Protein AF-A0A5K0WH26-F1 (afdb_monomer)

Secondary structure (DSSP, 8-state):
-HHHHT-SS--TT-HHHH--EEEEEE-TTT--EEEEETTTEEEEE-TT--SPEEEESEETTEEPS-EEEEEE-TTT--EEEEES-SS---

Solvent-accessible surface area (backbone atoms only — not comparable to full-atom values): 5274 Å² total; per-residue (Å²): 109,69,72,70,65,66,48,96,60,91,64,85,82,42,44,88,80,62,44,46,78,66,15,71,41,70,42,81,92,71,50,28,38,36,32,16,14,25,62,59,19,36,29,38,22,53,62,90,52,77,80,65,45,76,77,42,52,56,55,99,88,46,59,56,29,17,19,38,40,50,48,64,44,82,85,82,71,48,76,49,72,42,62,79,28,88,82,50,61,125

Nearest PDB structures (foldseek):
  8kg3-assembly9_I  TM=9.286E-01  e=3.208E-09  Oryza sativa Japonica Group
  6s5u-assembly3_B  TM=9.091E-01  e=2.380E-06  Ophiorrhiza pumila
  2fpb-assembly2_B  TM=9.043E-01  e=4.389E-06  Rauvolfia serpentina
  6zea-assembly1_A  TM=9.843E-01  e=1.168E-05  Catharanthus roseus
  6s5q-assembly1_A  TM=9.218E-01  e=1.906E-05  Ophiorrhiza pumila

Foldseek 3Di:
DVVVLPDPDDPPPCCLPNWDWAEWDALVVFCKIWTFTLNQGIWIAGNVGDDIDRDDQADPPQGQAGWHYWDAPNVVRDIDTDRPDSPDGD

Structure (mmCIF, N/CA/C/O backbone):
data_AF-A0A5K0WH26-F1
#
_entry.id   AF-A0A5K0WH26-F1
#
loop_
_atom_site.group_PDB
_atom_site.id
_atom_site.type_symbol
_atom_site.label_atom_id
_atom_site.label_alt_id
_atom_site.label_comp_id
_atom_site.label_asym_id
_atom_site.label_entity_id
_atom_site.label_seq_id
_atom_site.pdbx_PDB_ins_code
_atom_site.Cartn_x
_atom_site.Cartn_y
_atom_site.Cartn_z
_atom_site.occupancy
_atom_site.B_iso_or_equiv
_atom_site.auth_seq_id
_atom_site.auth_comp_id
_atom_site.auth_asym_id
_atom_site.auth_atom_id
_atom_site.pdbx_PDB_model_num
ATOM 1 N N . ASN A 1 1 ? 1.212 -17.986 -10.640 1.00 64.50 1 ASN A N 1
ATOM 2 C CA . ASN A 1 1 ? 1.882 -16.924 -9.858 1.00 64.50 1 ASN A CA 1
ATOM 3 C C . ASN A 1 1 ? 2.000 -17.231 -8.380 1.00 64.50 1 ASN A C 1
ATOM 5 O O . ASN A 1 1 ? 3.127 -17.242 -7.922 1.00 64.50 1 ASN A O 1
ATOM 9 N N . ARG A 1 2 ? 0.920 -17.538 -7.647 1.00 72.62 2 ARG A N 1
ATOM 10 C CA . ARG A 1 2 ? 1.003 -17.791 -6.195 1.00 72.62 2 ARG A CA 1
ATOM 11 C C . ARG A 1 2 ? 2.045 -18.846 -5.792 1.00 72.62 2 ARG A C 1
ATOM 13 O O . ARG A 1 2 ? 2.924 -18.545 -5.006 1.00 72.62 2 ARG A O 1
ATOM 20 N N . GLU A 1 3 ? 2.023 -20.024 -6.416 1.00 76.50 3 GLU A N 1
ATOM 21 C CA . GLU A 1 3 ? 2.992 -21.092 -6.109 1.00 76.50 3 GLU A CA 1
ATOM 22 C C . GLU A 1 3 ? 4.450 -20.660 -6.306 1.00 76.50 3 GLU A 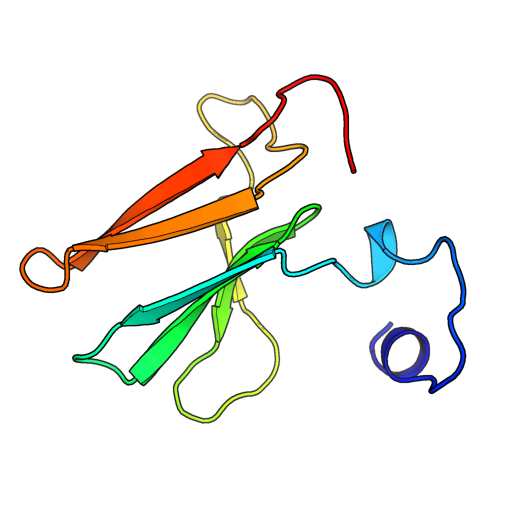C 1
ATOM 24 O O . GLU A 1 3 ? 5.290 -21.064 -5.519 1.00 76.50 3 GLU A O 1
ATOM 29 N N . ARG A 1 4 ? 4.739 -19.810 -7.307 1.00 80.25 4 ARG A N 1
ATOM 30 C CA . ARG A 1 4 ? 6.077 -19.243 -7.571 1.00 80.25 4 ARG A CA 1
ATOM 31 C C . ARG A 1 4 ? 6.520 -18.305 -6.446 1.00 80.25 4 ARG A C 1
ATOM 33 O O . ARG A 1 4 ? 7.673 -18.368 -6.045 1.00 80.25 4 ARG A O 1
ATOM 40 N N . CYS A 1 5 ? 5.607 -17.483 -5.935 1.00 82.75 5 CYS A N 1
ATOM 41 C CA . CYS A 1 5 ? 5.876 -16.542 -4.846 1.00 82.75 5 CYS A CA 1
ATOM 42 C C . CYS A 1 5 ? 5.911 -17.211 -3.459 1.00 82.75 5 CYS A C 1
ATOM 44 O O . CYS A 1 5 ? 6.489 -16.657 -2.531 1.00 82.75 5 CYS A O 1
ATOM 46 N N . ASP A 1 6 ? 5.340 -18.414 -3.328 1.00 78.12 6 ASP A N 1
ATOM 47 C CA . ASP A 1 6 ? 5.326 -19.205 -2.090 1.00 78.12 6 ASP A CA 1
ATOM 48 C C . ASP A 1 6 ? 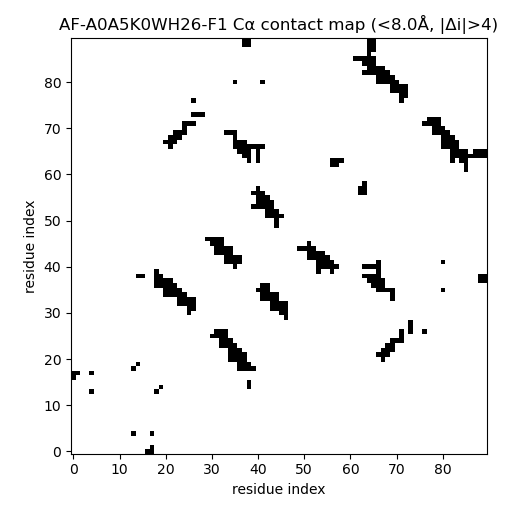6.566 -20.127 -1.948 1.00 78.12 6 ASP A C 1
ATOM 50 O O . ASP A 1 6 ? 6.750 -20.772 -0.907 1.00 78.12 6 ASP A O 1
ATOM 54 N N . LEU A 1 7 ? 7.431 -20.226 -2.972 1.00 70.88 7 LEU A N 1
ATOM 55 C CA . LEU A 1 7 ? 8.635 -21.064 -2.919 1.00 70.88 7 LEU A CA 1
ATOM 56 C C . LEU A 1 7 ? 9.634 -20.515 -1.884 1.00 70.88 7 LEU A C 1
ATOM 58 O O . LEU A 1 7 ? 10.125 -19.397 -1.991 1.00 70.88 7 LEU A O 1
ATOM 62 N N . LYS A 1 8 ? 9.991 -21.348 -0.896 1.00 58.34 8 LYS A N 1
ATOM 63 C CA . LYS A 1 8 ? 10.900 -21.043 0.235 1.00 58.34 8 LYS A CA 1
ATOM 64 C C . LYS A 1 8 ? 12.391 -20.886 -0.132 1.00 58.34 8 LYS A C 1
ATOM 66 O O . LYS A 1 8 ? 13.263 -21.185 0.681 1.00 58.34 8 LYS A O 1
ATOM 71 N N . GLY A 1 9 ? 12.704 -20.436 -1.339 1.00 55.31 9 GLY A N 1
ATOM 72 C CA . GLY A 1 9 ? 14.062 -20.112 -1.763 1.00 55.31 9 GLY A CA 1
ATOM 73 C C . GLY A 1 9 ? 14.027 -18.779 -2.481 1.00 55.31 9 GLY A C 1
ATOM 74 O O . GLY A 1 9 ? 13.337 -18.668 -3.486 1.00 55.31 9 GLY A O 1
ATOM 75 N N . GLU A 1 10 ? 14.727 -17.785 -1.935 1.00 56.50 10 GLU A N 1
ATOM 76 C CA . GLU A 1 10 ? 14.840 -16.432 -2.477 1.00 56.50 10 GLU A CA 1
ATOM 77 C C . GLU A 1 10 ? 15.232 -16.473 -3.960 1.00 56.50 10 GLU A C 1
ATOM 79 O O . GLU A 1 10 ? 16.410 -16.536 -4.314 1.00 56.50 10 GLU A O 1
ATOM 84 N N . VAL A 1 11 ? 14.242 -16.409 -4.850 1.00 58.34 11 VAL A N 1
ATOM 85 C CA . VAL A 1 11 ? 14.486 -16.002 -6.229 1.00 58.34 11 VAL A CA 1
ATOM 86 C C . VAL A 1 11 ? 14.619 -14.486 -6.179 1.00 58.34 11 VAL A C 1
ATOM 88 O O . VAL A 1 11 ? 13.667 -13.733 -6.373 1.00 58.34 11 VAL A O 1
ATOM 91 N N . MET A 1 12 ? 15.814 -14.037 -5.797 1.00 56.62 12 MET A N 1
ATOM 92 C CA . MET A 1 12 ? 16.240 -12.649 -5.926 1.00 56.62 12 MET A CA 1
ATOM 93 C C . MET A 1 12 ? 15.933 -12.196 -7.363 1.00 56.62 12 MET A C 1
ATOM 95 O O . MET A 1 12 ? 16.521 -12.722 -8.307 1.00 56.62 12 MET A O 1
ATOM 99 N N . GLY A 1 13 ? 14.975 -11.278 -7.523 1.00 66.69 13 GLY A N 1
ATOM 100 C CA . GLY A 1 13 ? 14.519 -10.786 -8.831 1.00 66.69 13 GLY A CA 1
ATOM 101 C C . GLY A 1 13 ? 13.022 -10.934 -9.123 1.00 66.69 13 GLY A C 1
ATOM 102 O O . GLY A 1 13 ? 12.569 -10.414 -10.134 1.00 66.69 13 GLY A O 1
ATOM 103 N N . ASP A 1 14 ? 12.242 -11.578 -8.250 1.00 83.06 14 ASP A N 1
ATOM 104 C CA . ASP A 1 14 ? 10.796 -11.755 -8.468 1.00 83.06 14 ASP A CA 1
ATOM 105 C C . ASP A 1 14 ? 9.920 -10.718 -7.749 1.00 83.06 14 ASP A C 1
ATOM 107 O O . ASP A 1 14 ? 8.698 -10.833 -7.786 1.00 83.06 14 ASP A O 1
ATOM 111 N 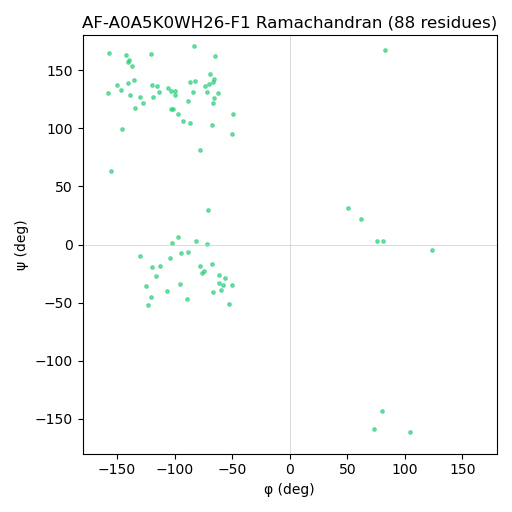N . GLU A 1 15 ? 10.501 -9.696 -7.113 1.00 88.88 15 GLU A N 1
ATOM 112 C CA . GLU A 1 15 ? 9.726 -8.703 -6.352 1.00 88.88 15 GLU A CA 1
ATOM 113 C C . GLU A 1 15 ? 8.696 -7.965 -7.224 1.00 88.88 15 GLU A C 1
ATOM 115 O O . GLU A 1 15 ? 7.559 -7.805 -6.801 1.00 88.88 15 GLU A O 1
ATOM 120 N N . GLU A 1 16 ? 9.030 -7.616 -8.470 1.00 89.12 16 GLU A N 1
ATOM 121 C CA . GLU A 1 16 ? 8.076 -7.006 -9.415 1.00 89.12 16 GLU A CA 1
ATOM 122 C C . GLU A 1 16 ? 6.879 -7.924 -9.736 1.00 89.12 16 GLU A C 1
ATOM 124 O O . GLU A 1 16 ? 5.802 -7.459 -10.107 1.00 89.12 16 GLU A O 1
ATOM 129 N N . VAL A 1 17 ? 7.059 -9.244 -9.613 1.00 90.44 17 VAL A N 1
ATOM 130 C CA . VAL A 1 17 ? 6.041 -10.262 -9.926 1.00 90.44 17 VAL A CA 1
ATOM 131 C C . VAL A 1 17 ? 5.262 -10.689 -8.684 1.00 90.44 17 VAL A C 1
ATOM 133 O O . VAL A 1 17 ? 4.080 -11.028 -8.783 1.00 90.44 17 VAL A O 1
ATOM 136 N N . CYS A 1 18 ? 5.923 -10.719 -7.532 1.00 90.69 18 CYS A N 1
ATOM 137 C CA . CYS A 1 18 ? 5.393 -11.238 -6.277 1.00 90.69 18 CYS A CA 1
ATOM 138 C C . CYS A 1 18 ? 4.984 -10.146 -5.286 1.00 90.69 18 CYS A C 1
ATOM 140 O O . CYS A 1 18 ? 4.293 -10.449 -4.315 1.00 90.69 18 CYS A O 1
ATOM 142 N N . GLY A 1 19 ? 5.363 -8.899 -5.547 1.00 93.06 19 GLY A N 1
ATOM 143 C CA . GLY A 1 19 ? 5.197 -7.777 -4.641 1.00 93.06 19 GLY A CA 1
ATOM 144 C C . GLY A 1 19 ? 6.312 -7.699 -3.602 1.00 93.06 19 GLY A C 1
ATOM 145 O O . GLY A 1 19 ? 7.101 -8.629 -3.386 1.00 93.06 19 GLY A O 1
ATOM 146 N N . ARG A 1 20 ? 6.354 -6.558 -2.922 1.00 95.12 20 ARG A N 1
ATOM 147 C CA . ARG A 1 20 ? 7.141 -6.359 -1.711 1.00 95.12 20 ARG A CA 1
ATOM 148 C C . ARG A 1 20 ? 6.401 -5.408 -0.763 1.00 95.12 20 ARG A C 1
ATOM 150 O O . ARG A 1 20 ? 6.548 -4.191 -0.894 1.00 95.12 20 ARG A O 1
ATOM 157 N N . PRO A 1 21 ? 5.706 -5.941 0.254 1.00 96.62 21 PRO A N 1
ATOM 158 C CA . PRO A 1 21 ? 5.119 -5.135 1.319 1.00 96.62 21 PRO A CA 1
ATOM 159 C C . PRO A 1 21 ? 6.191 -4.388 2.124 1.00 96.62 21 PRO A C 1
ATOM 161 O O . PRO A 1 21 ? 7.167 -4.999 2.571 1.00 96.62 21 PRO A O 1
ATOM 164 N N . LEU A 1 22 ? 6.002 -3.083 2.328 1.00 97.88 22 LEU A N 1
ATOM 165 C CA . LEU A 1 22 ? 6.909 -2.220 3.101 1.00 97.88 22 LEU A CA 1
ATOM 166 C C . LEU A 1 22 ? 6.212 -1.477 4.239 1.00 97.88 22 LEU A C 1
ATOM 168 O O . LEU A 1 22 ? 6.792 -1.320 5.313 1.00 97.88 22 LEU A O 1
ATOM 172 N N . GLY A 1 23 ? 4.965 -1.062 4.020 1.00 98.25 23 GLY A N 1
ATOM 173 C CA . GLY A 1 23 ? 4.119 -0.431 5.026 1.00 98.25 23 GLY A CA 1
ATOM 174 C C . GLY A 1 23 ? 2.920 -1.311 5.327 1.00 98.25 23 GLY A C 1
ATOM 175 O O . GLY A 1 23 ? 2.312 -1.853 4.408 1.00 98.25 23 GLY A O 1
ATOM 176 N N . LEU A 1 24 ? 2.586 -1.453 6.605 1.00 98.50 24 LEU A N 1
ATOM 177 C CA . LEU A 1 24 ? 1.475 -2.265 7.085 1.00 98.50 24 LEU A CA 1
ATOM 178 C C . LEU A 1 24 ? 0.776 -1.500 8.203 1.00 98.50 24 LEU A C 1
ATOM 180 O O . LEU A 1 24 ? 1.446 -1.082 9.144 1.00 98.50 24 LEU A O 1
ATOM 184 N N . GLN A 1 25 ? -0.543 -1.355 8.118 1.00 98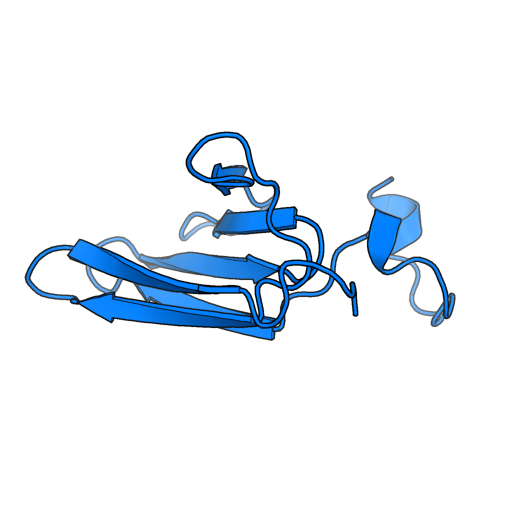.62 25 GLN A N 1
ATOM 185 C CA . GLN A 1 25 ? -1.337 -0.738 9.178 1.00 98.62 25 GLN A CA 1
ATOM 186 C C . GLN A 1 25 ? -2.714 -1.398 9.256 1.00 98.62 25 GLN A C 1
ATOM 188 O O . GLN A 1 25 ? -3.382 -1.582 8.238 1.00 98.62 25 GLN A O 1
ATOM 193 N N . PHE A 1 26 ? -3.146 -1.748 10.467 1.00 98.56 26 PHE A N 1
ATOM 194 C CA . PHE A 1 26 ? -4.501 -2.244 10.694 1.00 98.56 26 PHE A CA 1
ATOM 195 C C . PHE A 1 26 ? -5.491 -1.087 10.818 1.00 98.56 26 PHE A C 1
ATOM 197 O O . PHE A 1 26 ? -5.212 -0.072 11.462 1.00 98.56 26 PHE A O 1
ATOM 204 N N . HIS A 1 27 ? -6.668 -1.274 10.236 1.00 98.38 27 HIS A N 1
ATOM 205 C CA . HIS A 1 27 ? -7.838 -0.462 10.516 1.00 98.38 27 HIS A CA 1
ATOM 206 C C . HIS A 1 27 ? -8.571 -1.060 11.724 1.00 98.38 27 HIS A C 1
ATOM 208 O O . HIS A 1 27 ? -9.218 -2.102 11.620 1.00 98.38 27 HIS A O 1
ATOM 214 N N . GLU A 1 28 ? -8.454 -0.425 12.889 1.00 98.06 28 GLU A N 1
ATOM 215 C CA . GLU A 1 28 ? -8.814 -1.023 14.184 1.00 98.06 28 GLU A CA 1
ATOM 216 C C . GLU A 1 28 ? -10.293 -1.413 14.281 1.00 98.06 28 GLU A C 1
ATOM 218 O O . GLU A 1 28 ? -10.632 -2.415 14.907 1.00 98.06 28 GLU A O 1
ATOM 223 N N . ALA A 1 29 ? -11.179 -0.652 13.634 1.00 97.25 29 ALA A N 1
ATOM 224 C CA . ALA A 1 29 ? -12.616 -0.903 13.697 1.00 97.25 29 ALA A CA 1
ATOM 225 C C . ALA A 1 29 ? -13.078 -2.092 12.837 1.00 97.25 29 ALA A C 1
ATOM 227 O O . ALA A 1 29 ? -14.130 -2.661 13.121 1.00 97.25 29 ALA A O 1
ATOM 228 N N . THR A 1 30 ? -12.333 -2.451 11.785 1.00 97.38 30 THR A N 1
ATOM 229 C CA . THR A 1 30 ? -12.718 -3.531 10.852 1.00 97.38 30 THR A CA 1
ATOM 230 C C . THR A 1 30 ? -11.801 -4.744 10.925 1.00 97.38 30 THR A C 1
ATOM 232 O O . THR A 1 30 ? -12.189 -5.811 10.467 1.00 97.38 30 THR A O 1
ATOM 235 N N . GLY A 1 31 ? -10.595 -4.595 11.480 1.00 98.06 31 GLY A N 1
ATOM 236 C CA . GLY A 1 31 ? -9.572 -5.639 11.467 1.00 98.06 31 GLY A CA 1
ATOM 237 C C . GLY A 1 31 ? -8.868 -5.798 10.116 1.00 98.06 31 GLY A C 1
ATOM 238 O O . GLY A 1 31 ? -8.010 -6.670 9.983 1.00 98.06 31 GLY A O 1
ATOM 239 N N . ASP A 1 32 ? -9.186 -4.962 9.122 1.00 98.62 32 ASP A N 1
ATOM 240 C CA . ASP A 1 32 ? -8.547 -5.022 7.808 1.00 98.62 32 ASP A CA 1
ATOM 241 C C . ASP A 1 32 ? -7.088 -4.562 7.888 1.00 98.62 32 ASP A C 1
ATOM 243 O O . ASP A 1 32 ? -6.759 -3.564 8.536 1.00 98.62 32 ASP A O 1
ATOM 247 N N . LEU A 1 33 ? -6.209 -5.272 7.186 1.00 98.75 33 LEU A N 1
ATOM 248 C CA . LEU A 1 33 ? -4.801 -4.935 7.047 1.00 98.75 33 LEU A CA 1
ATOM 249 C C . LEU A 1 33 ? -4.575 -4.189 5.736 1.00 98.75 33 LEU A C 1
ATOM 251 O O . LEU A 1 33 ? -4.658 -4.773 4.655 1.00 98.75 33 LEU A O 1
ATOM 255 N N . TYR A 1 34 ? -4.221 -2.915 5.833 1.00 98.75 34 TYR A N 1
ATOM 256 C CA . TYR A 1 34 ? -3.784 -2.127 4.690 1.00 98.75 34 TYR A CA 1
ATOM 257 C C . TYR A 1 34 ? -2.284 -2.295 4.476 1.00 98.75 34 TYR A C 1
ATOM 259 O O . TYR A 1 34 ? -1.502 -2.343 5.429 1.00 98.75 34 TYR A O 1
ATOM 267 N N . VAL A 1 35 ? -1.892 -2.391 3.209 1.00 98.81 35 VAL A N 1
ATOM 268 C CA . VAL A 1 35 ? -0.526 -2.699 2.788 1.00 98.81 35 VAL A CA 1
ATOM 269 C C . VAL A 1 35 ? -0.071 -1.688 1.744 1.00 98.81 35 VAL A C 1
ATOM 271 O O . VAL A 1 35 ? -0.727 -1.511 0.724 1.00 98.81 35 VAL A O 1
ATOM 274 N N . ALA A 1 36 ? 1.073 -1.058 1.980 1.00 98.69 36 ALA A N 1
ATOM 275 C CA . ALA A 1 36 ? 1.822 -0.317 0.977 1.00 98.69 36 ALA A CA 1
ATOM 276 C C . ALA A 1 36 ? 2.841 -1.282 0.372 1.00 98.69 36 ALA A C 1
ATOM 278 O O . ALA A 1 36 ? 3.823 -1.650 1.028 1.00 98.69 36 ALA A O 1
ATOM 279 N N . ASP A 1 37 ? 2.574 -1.720 -0.853 1.00 98.31 37 ASP A N 1
ATOM 280 C CA . ASP A 1 37 ? 3.452 -2.595 -1.616 1.00 98.31 37 ASP A CA 1
ATOM 281 C C . ASP A 1 37 ? 4.260 -1.784 -2.630 1.00 98.31 37 ASP A C 1
ATOM 283 O O . ASP A 1 37 ? 3.697 -0.995 -3.389 1.00 98.31 37 ASP A O 1
ATOM 287 N N . ALA A 1 38 ? 5.573 -2.014 -2.674 1.00 97.44 38 ALA A N 1
ATOM 288 C CA . ALA A 1 38 ? 6.488 -1.249 -3.516 1.00 97.44 38 ALA A CA 1
ATOM 289 C C . ALA A 1 38 ? 6.121 -1.259 -5.009 1.00 97.44 38 ALA A C 1
ATOM 291 O O . ALA A 1 38 ? 6.417 -0.283 -5.694 1.00 97.44 38 ALA A O 1
ATOM 292 N N . TYR A 1 39 ? 5.473 -2.321 -5.495 1.00 96.25 39 TYR A N 1
ATOM 293 C CA . TYR A 1 39 ? 5.148 -2.512 -6.910 1.00 96.25 39 TYR A CA 1
ATOM 294 C C . TYR A 1 39 ? 3.642 -2.528 -7.174 1.00 96.25 39 TYR A C 1
ATOM 296 O O . TYR A 1 39 ? 3.209 -2.194 -8.276 1.00 96.25 39 TYR A O 1
ATOM 304 N N . PHE A 1 40 ? 2.835 -2.926 -6.187 1.00 97.12 40 PHE A N 1
ATOM 305 C CA . PHE A 1 40 ? 1.389 -3.092 -6.364 1.00 97.12 40 PHE A CA 1
ATOM 306 C C . PHE A 1 40 ? 0.542 -1.956 -5.784 1.00 97.12 40 PHE A C 1
ATOM 308 O O . PHE A 1 40 ? -0.684 -2.001 -5.921 1.00 97.12 40 PHE A O 1
ATOM 315 N N . GLY A 1 41 ? 1.168 -0.929 -5.205 1.00 98.19 41 GLY A N 1
ATOM 316 C CA . GLY A 1 41 ? 0.484 0.256 -4.701 1.00 98.19 41 GLY A CA 1
ATOM 317 C C . GLY A 1 41 ? -0.140 0.036 -3.325 1.00 98.19 41 GLY A C 1
ATOM 318 O O . GLY A 1 41 ? 0.421 -0.652 -2.470 1.00 98.19 41 GLY A O 1
ATOM 319 N N . LEU A 1 42 ? -1.309 0.636 -3.099 1.00 98.69 42 LEU A N 1
ATOM 320 C CA . LEU A 1 42 ? -2.070 0.462 -1.864 1.00 98.69 42 LEU A CA 1
ATOM 321 C C . LEU A 1 42 ? -3.003 -0.745 -1.990 1.00 98.69 42 LEU A C 1
ATOM 323 O O . LEU A 1 42 ? -3.856 -0.791 -2.880 1.00 98.69 42 LEU A O 1
ATOM 327 N N . LEU A 1 43 ? -2.868 -1.698 -1.072 1.00 98.69 43 LEU A N 1
ATOM 328 C CA . LEU A 1 43 ? -3.655 -2.925 -0.999 1.00 98.69 43 LEU A CA 1
ATOM 329 C C . LEU A 1 43 ? -4.409 -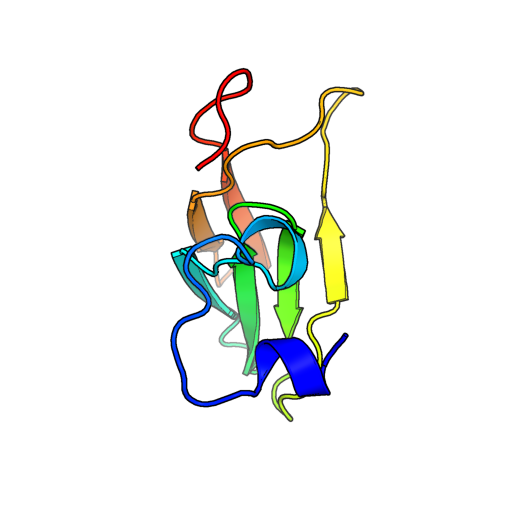3.023 0.329 1.00 98.69 43 LEU A C 1
ATOM 331 O O . LEU A 1 43 ? -4.049 -2.375 1.312 1.00 98.69 43 LEU A O 1
ATOM 335 N N . VAL A 1 44 ? -5.397 -3.915 0.377 1.00 98.62 44 VAL A N 1
ATOM 336 C CA . VAL A 1 44 ? -6.074 -4.325 1.611 1.00 98.62 44 VAL A CA 1
ATOM 337 C C . VAL A 1 44 ? -6.254 -5.840 1.673 1.00 98.62 44 VAL A C 1
ATOM 339 O O . VAL A 1 44 ? -6.553 -6.488 0.668 1.00 98.62 44 VAL A O 1
ATOM 342 N N . VAL A 1 45 ? -6.083 -6.407 2.860 1.00 98.50 45 VAL A N 1
ATOM 343 C CA . VAL A 1 45 ? -6.399 -7.795 3.202 1.00 98.50 45 VAL A CA 1
ATOM 344 C C . VAL A 1 45 ? -7.456 -7.759 4.300 1.00 98.50 45 VAL A C 1
ATOM 346 O O . VAL A 1 45 ? -7.257 -7.094 5.312 1.00 98.50 45 VAL A O 1
ATOM 349 N N . GLY A 1 46 ? -8.574 -8.461 4.109 1.00 98.06 46 GLY A N 1
ATOM 350 C CA . GLY A 1 46 ? -9.617 -8.526 5.135 1.00 98.06 46 GLY A CA 1
ATOM 351 C C . GLY A 1 46 ? -9.144 -9.235 6.409 1.00 98.06 46 GLY A C 1
ATOM 352 O O . GLY A 1 46 ? -8.183 -10.003 6.365 1.00 98.06 46 GLY A O 1
ATOM 353 N N . GLU A 1 47 ? -9.853 -9.050 7.524 1.00 97.00 47 GLU A N 1
ATOM 354 C CA . GLU A 1 47 ? -9.532 -9.666 8.831 1.00 97.00 47 GLU A CA 1
ATOM 355 C C . GLU A 1 47 ? -9.289 -11.193 8.753 1.00 97.00 47 GLU A C 1
ATOM 357 O O . GLU A 1 47 ? -8.417 -11.742 9.426 1.00 97.00 47 GLU A O 1
ATOM 362 N N . GLY A 1 48 ? -10.015 -11.894 7.874 1.00 96.75 48 GLY A N 1
ATOM 363 C CA . GLY A 1 48 ? -9.855 -13.335 7.636 1.00 96.75 48 GLY A CA 1
ATOM 364 C C . GLY A 1 48 ? -8.582 -13.742 6.877 1.00 96.75 48 GLY A C 1
ATOM 365 O O . GLY A 1 48 ? -8.378 -14.930 6.616 1.00 96.75 48 GLY A O 1
ATOM 366 N N . GLY A 1 49 ? -7.735 -12.784 6.499 1.00 94.81 49 GLY A N 1
ATOM 367 C CA . GLY A 1 49 ? -6.560 -12.998 5.663 1.00 94.81 49 GLY A CA 1
ATOM 368 C C . GLY A 1 49 ? -6.909 -13.259 4.194 1.00 94.81 49 GLY A C 1
ATOM 369 O O . GLY A 1 49 ? -7.986 -12.927 3.702 1.00 94.81 49 GLY A O 1
ATOM 370 N N . GLY A 1 50 ? -5.975 -13.888 3.477 1.00 94.00 50 GLY A N 1
ATOM 371 C CA . GLY A 1 50 ? -6.136 -14.244 2.066 1.00 94.00 50 GLY A CA 1
ATOM 372 C C . GLY A 1 50 ? -5.351 -13.338 1.120 1.00 94.00 50 GLY A C 1
ATOM 373 O O . GLY A 1 50 ? -4.372 -12.707 1.509 1.00 94.00 50 GLY A O 1
ATOM 374 N N . ALA A 1 51 ? -5.741 -13.346 -0.156 1.00 92.62 51 ALA A N 1
ATOM 375 C CA . ALA A 1 51 ? -5.101 -12.516 -1.170 1.00 92.62 51 ALA A CA 1
ATOM 376 C C . ALA A 1 51 ? -5.511 -11.048 -0.997 1.00 92.62 51 ALA A C 1
ATOM 378 O O . ALA A 1 51 ? -6.689 -10.753 -0.799 1.00 92.62 51 ALA A O 1
ATOM 379 N N . ALA A 1 52 ? -4.539 -10.144 -1.100 1.00 96.38 52 ALA A N 1
ATOM 380 C CA . ALA A 1 52 ? -4.794 -8.715 -1.023 1.00 96.38 52 ALA A CA 1
ATOM 381 C C . ALA A 1 52 ? -5.558 -8.209 -2.257 1.00 96.38 52 ALA A C 1
ATOM 383 O O . ALA A 1 52 ? -5.361 -8.696 -3.372 1.00 96.38 52 ALA A O 1
ATOM 384 N N . THR A 1 53 ? -6.404 -7.204 -2.053 1.0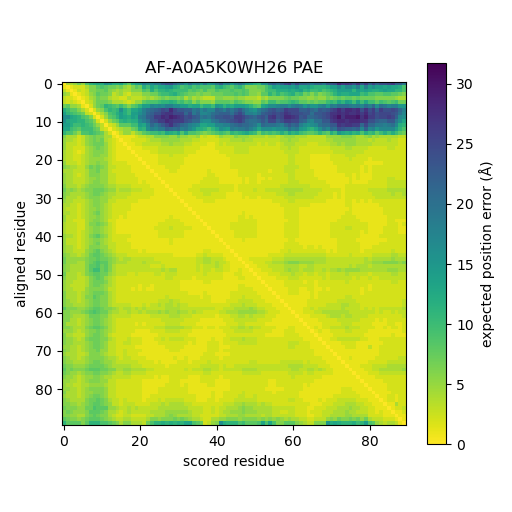0 98.06 53 THR A N 1
ATOM 385 C CA . THR A 1 53 ? -7.110 -6.473 -3.111 1.00 98.06 53 THR A CA 1
ATOM 386 C C . THR A 1 53 ? -6.432 -5.125 -3.331 1.00 98.06 53 THR A C 1
ATOM 388 O O . THR A 1 53 ? -6.173 -4.415 -2.363 1.00 98.06 53 THR A O 1
ATOM 391 N N . GLN A 1 54 ? -6.148 -4.761 -4.584 1.00 98.00 54 GLN A N 1
ATOM 392 C CA . GLN A 1 54 ? -5.606 -3.440 -4.928 1.00 98.00 54 GLN A CA 1
ATOM 393 C C . GLN A 1 54 ? -6.683 -2.360 -4.780 1.00 98.00 54 GLN A C 1
ATOM 395 O O . GLN A 1 54 ? -7.788 -2.513 -5.297 1.00 98.00 54 GLN A O 1
ATOM 400 N N . LEU A 1 55 ? -6.343 -1.266 -4.099 1.00 98.25 55 LEU A N 1
ATOM 401 C CA . LEU A 1 55 ? -7.212 -0.104 -3.907 1.00 98.25 55 LEU A CA 1
ATOM 402 C C . LEU A 1 55 ? -6.781 1.090 -4.759 1.00 98.25 55 LEU A C 1
ATOM 404 O O . LEU A 1 55 ? -7.633 1.779 -5.313 1.00 98.25 55 LEU A O 1
ATOM 408 N N . ALA A 1 56 ? -5.473 1.334 -4.869 1.00 98.12 56 ALA A N 1
ATOM 409 C CA . ALA A 1 56 ? -4.927 2.433 -5.659 1.00 98.12 56 ALA A CA 1
ATOM 410 C C . ALA A 1 56 ? -3.542 2.085 -6.216 1.00 98.12 56 ALA A C 1
ATOM 412 O O . ALA A 1 56 ? -2.698 1.548 -5.499 1.00 98.12 56 ALA A O 1
ATOM 413 N N . VAL A 1 57 ? -3.310 2.429 -7.485 1.00 97.94 57 VAL A N 1
ATOM 414 C CA . VAL A 1 57 ? -2.048 2.169 -8.211 1.00 97.94 57 VAL A CA 1
ATOM 415 C C . VAL A 1 57 ? -1.485 3.407 -8.913 1.00 97.94 57 VAL A C 1
ATOM 417 O O . VAL A 1 57 ? -0.357 3.381 -9.397 1.00 97.94 57 VAL A O 1
ATOM 420 N N . GLU A 1 58 ? -2.258 4.489 -8.974 1.00 97.44 58 GLU A N 1
ATOM 421 C CA . GLU A 1 58 ? -1.889 5.743 -9.626 1.00 97.44 58 GLU A CA 1
ATOM 422 C C . GLU A 1 58 ? -2.692 6.913 -9.049 1.00 9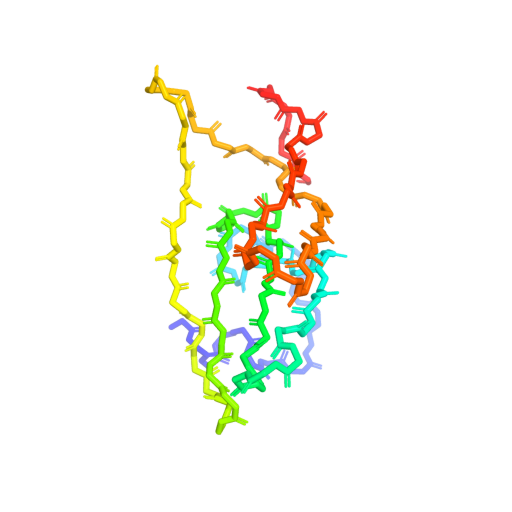7.44 58 GLU A C 1
ATOM 424 O O . GLU A 1 58 ? -3.716 6.715 -8.388 1.00 97.44 58 GLU A O 1
ATOM 429 N N . THR A 1 59 ? -2.242 8.134 -9.334 1.00 96.38 59 THR A N 1
ATOM 430 C CA . THR A 1 59 ? -3.005 9.367 -9.101 1.00 96.38 59 THR A CA 1
ATOM 431 C C . THR A 1 59 ? -2.791 10.330 -10.258 1.00 96.38 59 THR A C 1
ATOM 433 O O . THR A 1 59 ? -1.679 10.447 -10.763 1.00 96.38 59 THR A O 1
ATOM 436 N N . ASP A 1 60 ? -3.851 11.011 -10.697 1.00 95.81 60 ASP A N 1
ATOM 437 C CA . ASP A 1 60 ? -3.801 11.999 -11.789 1.00 95.81 60 ASP A CA 1
ATOM 438 C C . ASP A 1 60 ? -3.113 11.495 -13.079 1.00 95.81 60 ASP A C 1
ATOM 440 O O . ASP A 1 60 ? -2.510 12.265 -13.824 1.00 95.81 60 ASP A O 1
ATOM 444 N N . GLY A 1 61 ? -3.215 10.188 -13.353 1.00 96.12 61 GLY A N 1
ATOM 445 C CA . GLY A 1 61 ? -2.596 9.526 -14.506 1.00 96.12 61 GLY A CA 1
ATOM 446 C C . GLY A 1 61 ? -1.111 9.177 -14.344 1.00 96.12 61 GLY A C 1
ATOM 447 O O . GLY A 1 61 ? -0.515 8.661 -15.287 1.00 96.12 61 GLY A O 1
ATOM 448 N N . GLU A 1 62 ? -0.513 9.426 -13.176 1.00 96.12 62 GLU A N 1
ATOM 449 C CA . GLU A 1 62 ? 0.859 9.038 -12.844 1.00 96.12 62 GLU A CA 1
ATOM 450 C C . GLU A 1 62 ? 0.868 7.775 -11.959 1.00 96.12 62 GLU A C 1
ATOM 452 O O . GLU A 1 62 ? 0.373 7.812 -10.825 1.00 96.12 62 GLU A O 1
ATOM 457 N N . PRO A 1 63 ? 1.437 6.651 -12.441 1.00 97.31 63 PRO A N 1
ATOM 458 C CA . PRO A 1 63 ? 1.548 5.421 -11.662 1.00 97.31 63 PRO A CA 1
ATOM 459 C C . PRO A 1 63 ? 2.472 5.567 -10.456 1.00 97.31 63 PRO A C 1
ATOM 461 O O . PRO A 1 63 ? 3.547 6.167 -10.553 1.00 97.31 63 PRO A O 1
ATOM 464 N N . PHE A 1 64 ? 2.105 4.929 -9.347 1.00 97.69 64 PHE A N 1
ATOM 465 C CA . PHE A 1 64 ? 3.020 4.744 -8.225 1.00 97.69 64 PHE A CA 1
ATOM 466 C C . PHE A 1 64 ? 4.161 3.814 -8.644 1.00 97.69 64 PHE A C 1
ATOM 468 O O . PHE A 1 64 ? 3.938 2.832 -9.356 1.00 97.69 64 PHE A O 1
ATOM 475 N N . ARG A 1 65 ? 5.392 4.112 -8.216 1.00 96.38 65 ARG A N 1
ATOM 476 C CA . ARG A 1 65 ? 6.558 3.266 -8.541 1.00 96.38 65 ARG A CA 1
ATOM 477 C C . ARG A 1 65 ? 7.257 2.690 -7.325 1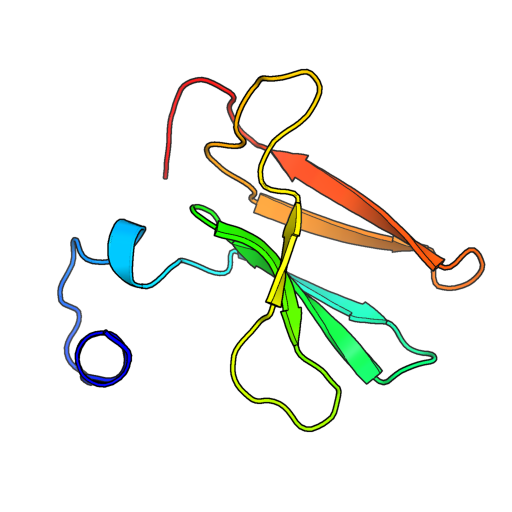.00 96.38 65 ARG A C 1
ATOM 479 O O . ARG A 1 65 ? 8.032 1.751 -7.479 1.00 96.38 65 ARG A O 1
ATOM 486 N N . PHE A 1 66 ? 7.039 3.276 -6.153 1.00 97.25 66 PHE A N 1
ATOM 487 C CA . PHE A 1 66 ? 7.697 2.877 -4.923 1.00 97.25 66 PHE A CA 1
ATOM 488 C C . PHE A 1 66 ? 6.850 3.264 -3.703 1.00 97.25 66 PHE A C 1
ATOM 490 O O . PHE A 1 66 ? 7.267 4.062 -2.850 1.00 97.25 66 PHE A O 1
ATOM 497 N N . THR A 1 67 ? 5.659 2.673 -3.594 1.00 98.38 67 THR A N 1
ATOM 498 C CA . THR A 1 67 ? 4.798 2.854 -2.418 1.00 98.38 67 THR A CA 1
ATOM 499 C C . THR A 1 67 ? 5.466 2.226 -1.193 1.00 98.38 67 THR A C 1
ATOM 501 O O . THR A 1 67 ? 5.889 1.074 -1.233 1.00 98.38 67 THR A O 1
ATOM 504 N N . ASN A 1 68 ? 5.637 2.994 -0.115 1.00 98.00 68 ASN A N 1
ATOM 505 C CA . ASN A 1 68 ? 6.595 2.633 0.939 1.00 98.00 68 ASN A CA 1
ATOM 506 C C . ASN A 1 68 ? 5.964 2.521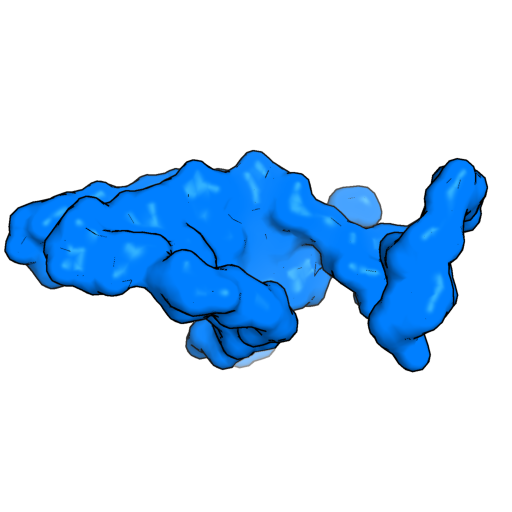 2.326 1.00 98.00 68 ASN A C 1
ATOM 508 O O . ASN A 1 68 ? 6.102 1.498 2.986 1.00 98.00 68 ASN A O 1
ATOM 512 N N . HIS A 1 69 ? 5.239 3.545 2.770 1.00 98.38 69 HIS A N 1
ATOM 513 C CA . HIS A 1 69 ? 4.626 3.548 4.096 1.00 98.38 69 HIS A CA 1
ATOM 514 C C . HIS A 1 69 ? 3.206 4.094 4.051 1.00 98.38 69 HIS A C 1
ATOM 516 O O . HIS A 1 69 ? 2.896 4.909 3.178 1.00 98.38 69 HIS A O 1
ATOM 522 N N . LEU A 1 70 ? 2.379 3.666 5.006 1.00 98.62 70 LEU A N 1
ATOM 523 C CA . LEU A 1 70 ? 1.034 4.182 5.212 1.00 98.62 70 LEU A CA 1
ATOM 524 C C . LEU A 1 70 ? 0.705 4.323 6.700 1.00 98.62 70 LEU A C 1
ATOM 526 O O . LEU A 1 70 ? 1.281 3.623 7.527 1.00 98.62 70 LEU A O 1
ATOM 530 N N . ASP A 1 71 ? -0.253 5.190 6.994 1.00 98.62 71 ASP A N 1
ATOM 531 C CA . ASP A 1 71 ? -0.887 5.347 8.297 1.00 98.62 71 ASP A CA 1
ATOM 532 C C . ASP A 1 71 ? -2.394 5.576 8.105 1.00 98.62 71 ASP A C 1
ATOM 534 O O . ASP A 1 71 ? -2.852 5.966 7.023 1.00 98.62 71 ASP A O 1
ATOM 538 N N . ILE A 1 72 ? -3.177 5.311 9.144 1.00 98.62 72 ILE A N 1
ATOM 539 C CA . ILE A 1 72 ? -4.635 5.394 9.118 1.00 98.62 72 ILE A CA 1
ATOM 540 C C . ILE A 1 72 ? -5.091 6.270 10.278 1.00 98.62 72 ILE A C 1
ATOM 542 O O . ILE A 1 72 ? -4.861 5.953 11.446 1.00 98.62 72 ILE A O 1
ATOM 546 N N . ASP A 1 73 ? -5.815 7.339 9.958 1.00 98.50 73 ASP A N 1
ATOM 547 C CA . ASP A 1 73 ? -6.607 8.053 10.952 1.00 98.50 73 ASP A CA 1
ATOM 548 C C . ASP A 1 73 ? -7.754 7.142 11.398 1.00 98.50 73 ASP A C 1
ATOM 550 O O . ASP A 1 73 ? -8.742 6.972 10.687 1.00 98.50 73 ASP A O 1
ATOM 554 N N . GLN A 1 74 ? -7.617 6.543 12.578 1.00 98.19 74 GLN A N 1
ATOM 555 C CA . GLN A 1 74 ? -8.586 5.573 13.095 1.00 98.19 74 GLN A CA 1
ATOM 556 C C . GLN A 1 74 ? -9.953 6.195 13.427 1.00 98.19 74 GLN A C 1
ATOM 558 O O . GLN A 1 74 ? -10.929 5.463 13.576 1.00 98.19 74 GLN A O 1
ATOM 563 N N . VAL A 1 75 ? -10.044 7.526 13.546 1.00 97.62 75 VAL A N 1
ATOM 564 C CA . VAL A 1 75 ? -11.297 8.234 13.853 1.00 97.62 75 VAL A CA 1
ATOM 565 C C . VAL A 1 75 ? -12.052 8.579 12.575 1.00 97.62 75 VAL A C 1
ATOM 567 O O . VAL A 1 75 ? -13.258 8.364 12.497 1.00 97.62 75 VAL A O 1
ATOM 570 N N . ASN A 1 76 ? -11.354 9.127 11.579 1.00 97.81 76 ASN A N 1
ATOM 571 C CA . ASN A 1 76 ? -11.971 9.557 10.319 1.00 97.81 76 ASN A CA 1
ATOM 572 C C . ASN A 1 76 ? -11.904 8.495 9.213 1.00 97.81 76 ASN A C 1
ATOM 574 O O . ASN A 1 76 ? -12.496 8.682 8.152 1.00 97.81 76 ASN A O 1
ATOM 578 N N . HIS A 1 77 ? -11.186 7.398 9.455 1.00 96.75 77 HIS A N 1
ATOM 579 C CA . HIS A 1 77 ? -10.958 6.284 8.529 1.00 96.75 77 HIS A CA 1
ATOM 580 C C . HIS A 1 77 ? -10.212 6.683 7.245 1.00 96.75 77 HIS A C 1
ATOM 582 O O . HIS A 1 77 ? -10.274 5.993 6.227 1.00 96.75 77 HIS A O 1
ATOM 588 N N . THR A 1 78 ? -9.479 7.799 7.290 1.00 98.31 78 THR A N 1
ATOM 589 C CA . THR A 1 78 ? -8.661 8.278 6.172 1.00 98.31 78 THR A CA 1
ATOM 590 C C . THR A 1 78 ? -7.308 7.581 6.175 1.00 98.31 78 THR A C 1
ATOM 592 O O . THR A 1 78 ? -6.618 7.556 7.193 1.00 98.31 78 THR A O 1
ATOM 595 N N . ILE A 1 79 ? -6.902 7.073 5.014 1.00 98.44 79 ILE A N 1
ATOM 596 C CA . ILE A 1 79 ? -5.605 6.425 4.812 1.00 98.44 79 ILE A CA 1
ATOM 597 C C . ILE A 1 79 ? -4.654 7.421 4.152 1.00 98.44 79 ILE A C 1
ATOM 599 O O . ILE A 1 79 ? -4.972 7.997 3.110 1.00 98.44 79 ILE A O 1
ATOM 603 N N . TYR A 1 80 ? -3.473 7.586 4.735 1.00 98.44 80 TYR A N 1
ATOM 604 C CA . TYR A 1 80 ? -2.383 8.385 4.189 1.00 98.44 80 TYR A CA 1
ATOM 605 C C . TYR A 1 80 ? -1.240 7.451 3.832 1.00 98.44 80 TYR A C 1
ATOM 607 O O . TYR A 1 80 ? -0.846 6.625 4.646 1.00 98.44 80 TYR A O 1
ATOM 615 N N . PHE A 1 81 ? -0.682 7.573 2.635 1.00 98.38 81 PHE A N 1
ATOM 616 C CA . PHE A 1 81 ? 0.448 6.752 2.217 1.00 98.38 81 PHE A CA 1
ATOM 617 C C . PHE A 1 81 ? 1.435 7.560 1.385 1.00 98.38 81 PHE A C 1
ATOM 619 O O . PHE A 1 81 ? 1.132 8.656 0.913 1.00 98.38 81 PHE A O 1
ATOM 626 N N . THR A 1 82 ? 2.643 7.026 1.242 1.00 98.31 82 THR A N 1
ATOM 627 C CA . THR A 1 82 ? 3.734 7.674 0.515 1.00 98.31 82 THR A CA 1
ATOM 628 C C . THR A 1 82 ? 4.197 6.825 -0.657 1.00 98.31 82 THR A C 1
ATOM 630 O O . THR A 1 82 ? 4.390 5.614 -0.529 1.00 98.31 82 THR A O 1
ATOM 633 N N . ASP A 1 83 ? 4.433 7.492 -1.783 1.00 97.81 83 ASP A N 1
ATOM 634 C CA . ASP A 1 83 ? 5.214 6.983 -2.905 1.00 97.81 83 ASP A CA 1
ATOM 635 C C . ASP A 1 83 ? 6.591 7.658 -2.864 1.00 97.81 83 ASP A C 1
ATOM 637 O O . ASP A 1 83 ? 6.701 8.884 -2.915 1.00 97.81 83 ASP A O 1
ATOM 641 N N . SER A 1 84 ? 7.652 6.873 -2.678 1.00 97.56 84 SER A N 1
ATOM 642 C CA . SER A 1 84 ? 8.996 7.412 -2.411 1.00 97.56 84 SER A CA 1
ATOM 643 C C . SER A 1 84 ? 9.656 8.013 -3.651 1.00 97.56 84 SER A C 1
ATOM 645 O O . SER A 1 84 ? 10.574 8.827 -3.536 1.00 97.56 84 SER A O 1
ATOM 647 N N . SER A 1 85 ? 9.230 7.601 -4.845 1.00 95.62 85 SER A N 1
ATOM 648 C CA . SER A 1 85 ? 9.750 8.114 -6.104 1.00 95.62 85 SER A CA 1
ATOM 649 C C . SER A 1 85 ? 8.754 7.889 -7.231 1.00 95.62 85 SER A C 1
ATOM 651 O O . SER A 1 85 ? 8.378 6.759 -7.492 1.00 95.62 85 SER A O 1
ATOM 653 N N . SER A 1 86 ? 8.470 8.933 -8.010 1.00 92.12 86 SER A N 1
ATOM 654 C CA . SER A 1 86 ? 7.735 8.813 -9.277 1.00 92.12 86 SER A CA 1
ATOM 655 C C . SER A 1 86 ? 8.618 8.375 -10.455 1.00 92.12 86 SER A C 1
ATOM 657 O O . SER A 1 86 ? 8.161 8.306 -11.598 1.00 92.12 86 SER A O 1
ATOM 659 N N . ARG A 1 87 ? 9.909 8.098 -10.211 1.00 93.38 87 ARG A N 1
ATOM 660 C CA . ARG A 1 87 ? 10.899 7.773 -11.255 1.00 93.38 87 ARG A CA 1
ATOM 661 C C . ARG A 1 87 ? 11.541 6.406 -11.082 1.00 93.38 87 ARG A C 1
ATOM 663 O O . ARG A 1 87 ? 11.680 5.689 -12.068 1.00 93.38 87 ARG A O 1
ATOM 670 N N . PHE A 1 88 ? 11.954 6.073 -9.866 1.00 93.44 88 PHE A N 1
ATOM 671 C CA . PHE A 1 88 ? 12.679 4.841 -9.571 1.00 93.44 88 PHE A CA 1
ATOM 672 C C . PHE A 1 88 ? 11.765 3.855 -8.853 1.00 93.44 88 PHE A C 1
ATOM 674 O O . PHE A 1 88 ? 11.060 4.245 -7.925 1.00 93.44 88 PHE A O 1
ATOM 681 N N . SER A 1 89 ? 11.794 2.596 -9.282 1.00 90.44 89 SER A N 1
ATOM 682 C CA . SER A 1 89 ? 11.237 1.482 -8.519 1.00 90.44 89 SER A CA 1
ATOM 683 C C . SER A 1 89 ? 12.236 0.995 -7.469 1.00 90.44 89 SER A C 1
ATOM 685 O O . SER A 1 89 ? 13.388 1.446 -7.437 1.00 90.44 89 SER A O 1
ATOM 687 N N . ARG A 1 90 ? 11.768 0.107 -6.593 1.00 86.50 90 ARG A N 1
ATOM 688 C CA . ARG A 1 90 ? 12.599 -0.561 -5.592 1.00 86.50 90 ARG A CA 1
ATOM 689 C C . ARG A 1 90 ? 13.593 -1.548 -6.207 1.00 86.50 90 ARG A C 1
ATOM 691 O O . ARG A 1 90 ? 13.355 -1.991 -7.351 1.00 86.50 90 ARG A O 1
#

Sequence (90 aa):
NRERCDLKGEVMGDEEVCGRPLGLQFHEATGDLYVADAYFGLLVVGEGGGAATQLAVETDGEPFRFTNHLDIDQVNHTIYFTDSSSRFSR

pLDDT: mean 92.33, std 11.2, range [55.31, 98.81]

Mean predicted aligned error: 4.28 Å

InterPro domains:
  IPR011042 Six-bladed beta-propeller, TolB-like [G3DSA:2.120.10.30] (1-90)

Organism: NCBI:txid210225

Radius of gyration: 13.66 Å; Cα contacts (8 Å, |Δi|>4): 187; chains: 1; bounding box: 29×33×29 Å